Protein AF-A0A37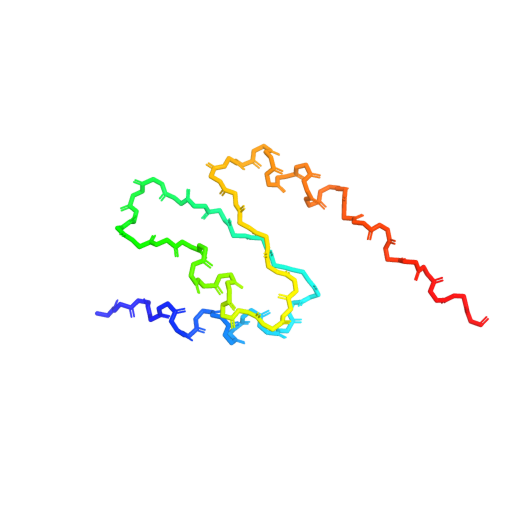7ZPB3-F1 (afdb_monomer)

Mean predicted aligned error: 8.31 Å

Foldseek 3Di:
DDDDLLVVQVVCQPPQEAEAADDPPDPDDCVVSCVSHPHRYHYDPDPVVSVVCVVCPPPPPPPDD

Nearest PDB stru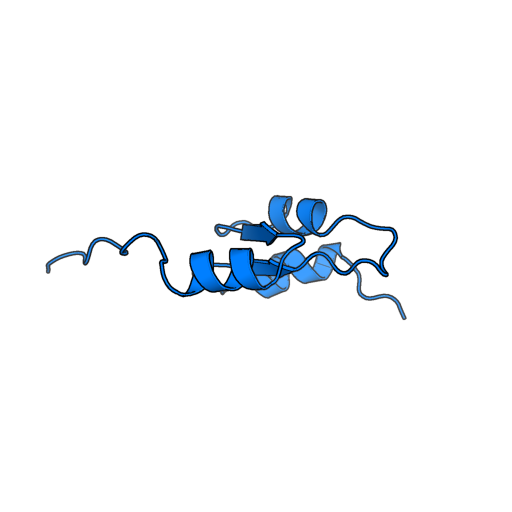ctures (foldseek):
  3awg-assembly3_C  TM=4.031E-01  e=7.012E+00  Ciona intestinalis
  3awf-assembly3_C  TM=3.083E-01  e=9.267E+00  Ciona intestinalis

Secondary structure (DSSP, 8-state):
----HHHHHHHHTT-SSEEEE--TT-SS-HHHHHHT-SS-EEEES-HHHHHHHHHS---------

Radius of gyration: 13.53 Å; Cα contacts (8 Å, |Δi|>4): 62; chains: 1; bounding box: 33×29×36 Å

Organism: Klebsiella pn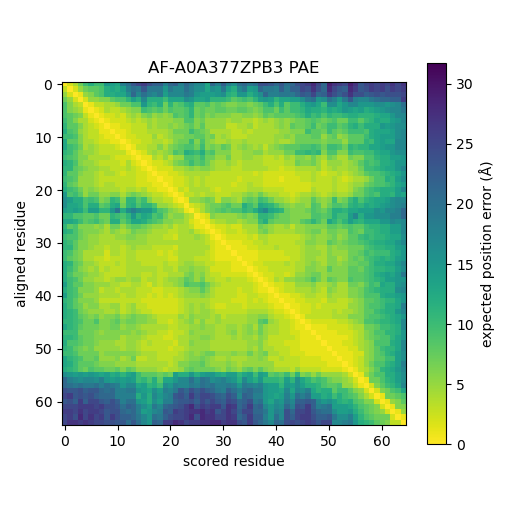eumoniae (NCBI:txid573)

pLDDT: mean 76.57, std 12.0, range [46.72, 89.0]

Sequence (65 aa):
MGVCKDDLAPSLGRADEVFLLQPQHIPWQVAEVAEACVQPAHWSADVDTLAEMVVKPPTRATISW

Structure (mmCIF, N/CA/C/O backbone):
data_AF-A0A377ZPB3-F1
#
_entry.id   AF-A0A377ZPB3-F1
#
loop_
_atom_site.group_PDB
_atom_site.id
_atom_site.type_symbol
_atom_site.label_atom_id
_atom_site.label_alt_id
_atom_site.label_comp_id
_atom_site.label_asym_id
_atom_site.label_entity_id
_atom_site.label_seq_id
_atom_site.pdbx_PDB_ins_code
_atom_site.Cartn_x
_atom_site.Cartn_y
_atom_site.Cartn_z
_atom_site.occupancy
_atom_site.B_iso_or_equiv
_atom_site.auth_seq_id
_atom_site.auth_comp_id
_atom_site.auth_asym_id
_atom_site.auth_atom_id
_atom_site.pdbx_PDB_model_num
ATOM 1 N N . MET A 1 1 ? 14.878 -18.633 1.276 1.00 46.81 1 MET A N 1
ATOM 2 C CA . MET A 1 1 ? 13.706 -18.446 0.396 1.00 46.81 1 MET A CA 1
ATOM 3 C C . MET A 1 1 ? 13.072 -17.113 0.765 1.00 46.81 1 MET A C 1
ATOM 5 O O . MET A 1 1 ? 12.134 -17.081 1.548 1.00 46.81 1 MET A O 1
ATOM 9 N N . GLY A 1 2 ? 13.702 -16.012 0.350 1.00 49.62 2 GLY A N 1
ATOM 10 C CA . GLY A 1 2 ? 13.232 -14.663 0.660 1.00 49.62 2 GLY A CA 1
ATOM 11 C C . GLY A 1 2 ? 12.271 -14.211 -0.427 1.00 49.62 2 GLY A C 1
ATOM 12 O O . GLY A 1 2 ? 12.568 -14.395 -1.602 1.00 49.62 2 GLY A O 1
ATOM 13 N N . VAL A 1 3 ? 11.133 -13.647 -0.035 1.00 56.72 3 VAL A N 1
ATOM 14 C CA . VAL A 1 3 ? 10.346 -12.791 -0.925 1.00 56.72 3 VAL A CA 1
ATOM 15 C C . VAL A 1 3 ? 11.289 -11.696 -1.426 1.00 56.72 3 VAL A C 1
ATOM 17 O O . VAL A 1 3 ? 11.772 -10.884 -0.637 1.00 56.72 3 VAL A O 1
ATOM 20 N N . CYS A 1 4 ? 11.630 -11.730 -2.712 1.00 61.09 4 CYS A N 1
ATOM 21 C CA . CYS A 1 4 ? 12.396 -10.669 -3.349 1.00 61.09 4 CYS A CA 1
ATOM 22 C C . CYS A 1 4 ? 11.482 -9.447 -3.426 1.00 61.09 4 CYS A C 1
ATOM 24 O O . CYS A 1 4 ? 10.473 -9.489 -4.128 1.00 61.09 4 CYS A O 1
ATOM 26 N N . LYS A 1 5 ? 11.805 -8.370 -2.696 1.00 67.00 5 LYS A N 1
ATOM 27 C CA . LYS A 1 5 ? 11.007 -7.131 -2.741 1.00 67.00 5 LYS A CA 1
ATOM 28 C C . LYS A 1 5 ? 10.885 -6.600 -4.179 1.00 67.00 5 LYS A C 1
ATOM 30 O O . LYS A 1 5 ? 9.862 -6.025 -4.530 1.00 67.00 5 LYS A O 1
ATOM 35 N N . ASP A 1 6 ? 11.887 -6.885 -5.012 1.00 70.88 6 ASP A N 1
ATOM 36 C CA . ASP A 1 6 ? 11.944 -6.528 -6.432 1.00 70.88 6 ASP A CA 1
ATOM 37 C C . ASP A 1 6 ? 10.925 -7.277 -7.307 1.00 70.88 6 ASP A C 1
ATOM 39 O O . ASP A 1 6 ? 10.573 -6.791 -8.375 1.00 70.88 6 ASP A O 1
ATOM 43 N N . ASP A 1 7 ? 10.417 -8.430 -6.861 1.00 78.00 7 ASP A N 1
ATOM 44 C CA . ASP A 1 7 ? 9.404 -9.212 -7.589 1.00 78.00 7 ASP A CA 1
ATOM 45 C C . ASP A 1 7 ? 7.968 -8.835 -7.168 1.00 78.00 7 ASP A C 1
ATOM 47 O O . ASP A 1 7 ? 6.989 -9.078 -7.879 1.00 78.00 7 ASP A O 1
ATOM 51 N N . LEU A 1 8 ? 7.831 -8.160 -6.020 1.00 77.69 8 LEU A N 1
ATOM 52 C CA . LEU A 1 8 ? 6.547 -7.689 -5.505 1.00 77.69 8 LEU A CA 1
ATOM 53 C C . LEU A 1 8 ? 5.994 -6.523 -6.341 1.00 77.69 8 LEU A C 1
ATOM 55 O O . LEU A 1 8 ? 4.817 -6.528 -6.694 1.00 77.69 8 LEU A O 1
ATOM 59 N N . ALA A 1 9 ? 6.842 -5.562 -6.712 1.00 80.06 9 ALA A N 1
ATOM 60 C CA . ALA A 1 9 ? 6.455 -4.415 -7.534 1.00 80.06 9 ALA A CA 1
ATOM 61 C C . ALA A 1 9 ? 5.865 -4.797 -8.914 1.00 80.06 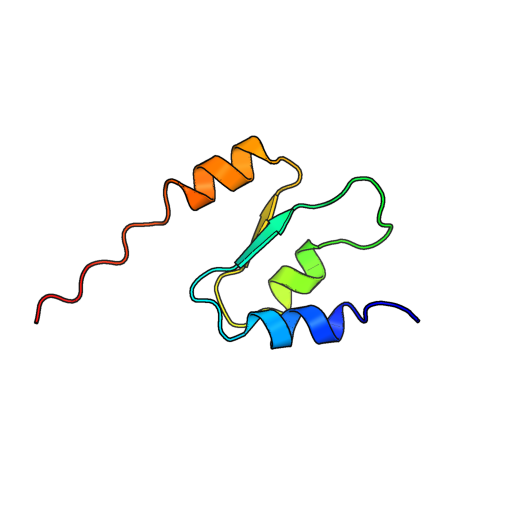9 ALA A C 1
ATOM 63 O O . ALA A 1 9 ? 4.754 -4.351 -9.223 1.00 80.06 9 ALA A O 1
ATOM 64 N N . PRO A 1 10 ? 6.508 -5.661 -9.732 1.00 80.00 10 PRO A N 1
ATOM 65 C CA . PRO A 1 10 ? 5.934 -6.092 -11.007 1.00 80.00 10 PRO A CA 1
ATOM 66 C C . PRO A 1 10 ? 4.683 -6.962 -10.830 1.00 80.00 10 PRO A C 1
ATOM 68 O O . PRO A 1 10 ? 3.775 -6.891 -11.658 1.00 80.00 10 PRO A O 1
ATOM 71 N N . SER A 1 11 ? 4.582 -7.731 -9.740 1.00 82.19 11 SER A N 1
ATOM 72 C CA . SER A 1 11 ? 3.380 -8.520 -9.424 1.00 82.19 11 SER A CA 1
ATOM 7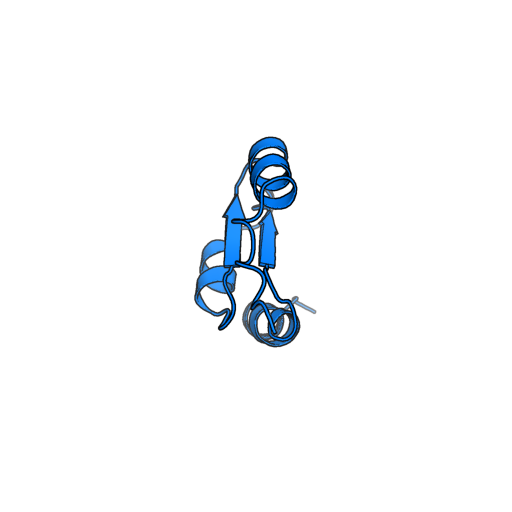3 C C . SER A 1 11 ? 2.151 -7.644 -9.173 1.00 82.19 11 SER A C 1
ATOM 75 O O . SER A 1 11 ? 1.030 -8.014 -9.524 1.00 82.19 11 SER A O 1
ATOM 77 N N . LEU A 1 12 ? 2.359 -6.454 -8.611 1.00 81.44 12 LEU A N 1
ATOM 78 C CA . LEU A 1 12 ? 1.308 -5.471 -8.371 1.00 81.44 12 LEU A CA 1
ATOM 79 C C . LEU A 1 12 ? 0.931 -4.700 -9.649 1.00 81.44 12 LEU A C 1
ATOM 81 O O . LEU A 1 12 ? -0.114 -4.056 -9.670 1.00 81.44 12 LEU A O 1
ATOM 85 N N . GLY A 1 13 ? 1.733 -4.803 -10.719 1.00 77.50 13 GLY A N 1
ATOM 86 C CA . GLY A 1 13 ? 1.638 -4.051 -11.981 1.00 77.50 13 GLY A CA 1
ATOM 87 C C . GLY A 1 13 ? 0.300 -4.103 -12.721 1.00 77.50 13 GLY A C 1
ATOM 88 O O . GLY A 1 13 ? 0.067 -3.322 -13.639 1.00 77.50 13 GLY A O 1
ATOM 89 N N . ARG A 1 14 ? -0.580 -5.039 -12.354 1.00 78.81 14 ARG A N 1
ATOM 90 C CA . ARG A 1 14 ? -1.923 -5.185 -12.935 1.00 78.81 14 ARG A CA 1
ATOM 91 C C . ARG A 1 14 ? -3.039 -4.553 -12.107 1.00 78.81 14 ARG A C 1
ATOM 93 O O . ARG A 1 14 ? -4.170 -4.540 -12.581 1.00 78.81 14 ARG A O 1
ATOM 100 N N . ALA A 1 15 ? -2.755 -4.100 -10.892 1.00 81.88 15 ALA A N 1
ATOM 101 C CA . ALA A 1 15 ? -3.747 -3.449 -10.052 1.00 81.88 15 ALA A CA 1
ATOM 102 C C . ALA A 1 15 ? -3.981 -2.005 -10.519 1.00 81.88 15 ALA A C 1
ATOM 104 O O . ALA A 1 15 ? -3.032 -1.311 -10.878 1.00 81.88 15 ALA A O 1
ATOM 105 N N . ASP A 1 16 ? -5.237 -1.553 -10.492 1.00 81.94 16 ASP A N 1
ATOM 106 C CA . ASP A 1 16 ? -5.585 -0.151 -10.749 1.00 81.94 16 ASP A CA 1
ATOM 107 C C . ASP A 1 16 ? -4.963 0.786 -9.693 1.00 81.94 16 ASP A C 1
ATOM 109 O O . ASP A 1 16 ? -4.460 1.854 -10.032 1.00 81.94 16 ASP A O 1
ATOM 113 N N . GLU A 1 17 ? -4.960 0.355 -8.428 1.00 83.31 17 GLU A N 1
ATOM 114 C CA . GLU A 1 17 ? -4.347 1.035 -7.283 1.00 83.31 17 GLU A CA 1
ATOM 115 C C . GLU A 1 17 ? -3.743 0.005 -6.323 1.00 83.31 17 GLU A C 1
ATOM 117 O O . GLU A 1 17 ? -4.262 -1.103 -6.154 1.00 83.31 17 GLU A O 1
ATOM 122 N N . VAL A 1 18 ? -2.641 0.376 -5.676 1.00 86.69 18 VAL A N 1
ATOM 123 C CA . VAL A 1 18 ? -1.900 -0.486 -4.754 1.00 86.69 18 VAL A CA 1
ATOM 124 C C . VAL A 1 18 ? -1.830 0.167 -3.384 1.00 86.69 18 VAL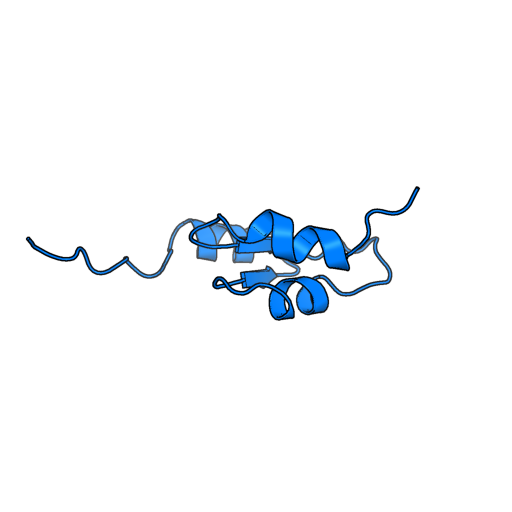 A C 1
ATOM 126 O O . VAL A 1 18 ? -1.385 1.303 -3.255 1.00 86.69 18 VAL A O 1
ATOM 129 N N . PHE A 1 19 ? -2.193 -0.587 -2.348 1.00 87.19 19 PHE A N 1
ATOM 130 C CA . PHE A 1 19 ? -2.116 -0.138 -0.961 1.00 87.19 19 PHE A CA 1
ATOM 131 C C . PHE A 1 19 ? -1.231 -1.090 -0.152 1.00 87.19 19 PHE A C 1
ATOM 133 O O . PHE A 1 19 ? -1.535 -2.275 -0.008 1.00 87.19 19 PHE A O 1
ATOM 140 N N . LEU A 1 20 ? -0.115 -0.574 0.357 1.00 86.31 20 LEU A N 1
ATOM 141 C CA . LEU A 1 20 ? 0.924 -1.321 1.063 1.00 86.31 20 LEU A CA 1
ATOM 142 C C . LEU A 1 20 ? 0.950 -0.914 2.542 1.00 86.31 20 LEU A C 1
ATOM 144 O O . LEU A 1 20 ? 1.274 0.218 2.890 1.00 86.31 20 LEU A O 1
ATOM 148 N N . LEU A 1 21 ? 0.648 -1.846 3.440 1.00 87.25 21 LEU A N 1
ATOM 149 C CA . LEU A 1 21 ? 0.797 -1.613 4.876 1.00 87.25 21 LEU A CA 1
ATOM 150 C C . LEU A 1 21 ? 2.249 -1.869 5.294 1.00 87.25 21 LEU A C 1
ATOM 152 O O . LEU A 1 21 ? 2.783 -2.933 4.984 1.00 87.25 21 LEU A O 1
ATOM 156 N N . GLN A 1 22 ? 2.870 -0.943 6.029 1.00 84.81 22 GLN A N 1
ATOM 157 C CA . GLN A 1 22 ? 4.194 -1.136 6.619 1.00 84.81 22 GLN A CA 1
ATOM 158 C C . GLN A 1 22 ? 4.082 -1.948 7.921 1.00 84.81 22 GLN A C 1
ATOM 160 O O . GLN A 1 22 ? 3.661 -1.413 8.946 1.00 84.81 22 GLN A O 1
ATOM 165 N N . PRO A 1 23 ? 4.485 -3.228 7.939 1.00 77.88 23 PRO A N 1
ATOM 166 C CA . PRO A 1 23 ? 4.513 -4.022 9.157 1.00 77.88 23 PRO A CA 1
ATOM 167 C C . PRO A 1 23 ? 5.694 -3.581 10.029 1.00 77.88 23 PRO A C 1
ATOM 169 O O . PRO A 1 23 ? 6.809 -3.423 9.538 1.00 77.88 23 PRO A O 1
ATOM 172 N N . GLN A 1 24 ? 5.497 -3.499 11.345 1.00 74.94 24 GLN A N 1
ATOM 173 C CA . GLN A 1 24 ? 6.558 -3.124 12.300 1.00 74.94 24 GLN A CA 1
ATOM 174 C C . GLN A 1 24 ? 7.682 -4.171 12.450 1.00 74.94 24 GLN A C 1
ATOM 176 O O . GLN A 1 24 ? 8.656 -3.948 13.162 1.00 74.94 24 GLN A O 1
ATOM 181 N N . HIS A 1 25 ? 7.541 -5.329 11.803 1.00 71.12 25 HIS A N 1
ATOM 182 C CA . HIS A 1 25 ? 8.405 -6.500 11.969 1.00 71.12 25 HIS A CA 1
ATOM 183 C C . HIS A 1 25 ? 9.484 -6.643 10.876 1.00 71.12 25 HIS A C 1
ATOM 185 O O . HIS A 1 25 ? 10.406 -7.439 11.049 1.00 71.12 25 HIS A O 1
ATOM 191 N N . ILE A 1 26 ? 9.416 -5.896 9.764 1.00 73.69 26 ILE A N 1
ATOM 192 C CA . ILE A 1 26 ? 10.389 -6.040 8.668 1.00 73.69 26 ILE A CA 1
ATOM 193 C C . ILE A 1 26 ? 11.465 -4.943 8.666 1.00 73.69 26 ILE A C 1
ATOM 195 O O . ILE A 1 26 ? 11.151 -3.771 8.850 1.00 73.69 26 ILE A O 1
ATOM 199 N N . PRO A 1 27 ? 12.739 -5.308 8.414 1.00 71.44 27 PRO A N 1
ATOM 200 C CA . PRO A 1 27 ? 13.864 -4.371 8.426 1.00 71.44 27 PRO A CA 1
ATOM 201 C C . PRO A 1 27 ? 13.949 -3.483 7.172 1.00 71.44 27 PRO A C 1
ATOM 203 O O . PRO A 1 27 ? 14.803 -2.604 7.110 1.00 71.44 27 PRO A O 1
ATOM 206 N N . TRP A 1 28 ? 13.108 -3.722 6.162 1.00 78.25 28 TRP A N 1
ATOM 207 C CA . TRP A 1 28 ? 13.080 -2.989 4.895 1.00 78.25 28 TRP A CA 1
ATOM 208 C C . TRP A 1 28 ? 11.796 -2.165 4.768 1.00 78.25 28 TRP A C 1
ATOM 210 O O . TRP A 1 28 ? 10.771 -2.496 5.369 1.00 78.25 28 TRP A O 1
ATOM 220 N N . GLN A 1 29 ? 11.845 -1.080 3.993 1.00 79.94 29 GLN A N 1
ATOM 221 C CA . GLN A 1 29 ? 10.712 -0.167 3.857 1.00 79.94 29 GLN A CA 1
ATOM 222 C C . GLN A 1 29 ? 9.823 -0.581 2.684 1.00 79.94 29 GLN A C 1
ATOM 224 O O . GLN A 1 29 ? 10.281 -0.668 1.547 1.00 79.94 29 GLN A O 1
ATOM 229 N N . VAL A 1 30 ? 8.526 -0.770 2.945 1.00 83.56 30 VAL A N 1
ATOM 230 C CA . VAL A 1 30 ? 7.526 -1.005 1.884 1.00 83.56 30 VAL A CA 1
ATOM 231 C C . VAL A 1 30 ? 7.410 0.176 0.917 1.00 83.56 30 VAL A C 1
ATOM 233 O O . VAL A 1 30 ? 7.020 -0.024 -0.229 1.00 83.56 30 VAL A O 1
ATOM 236 N N . ALA A 1 31 ? 7.829 1.372 1.347 1.00 82.12 31 ALA A N 1
ATOM 237 C CA . ALA A 1 31 ? 7.977 2.548 0.498 1.00 82.12 31 ALA A CA 1
ATOM 238 C C . ALA A 1 31 ? 8.872 2.272 -0.719 1.00 82.12 31 ALA A C 1
ATOM 240 O O . ALA A 1 31 ? 8.519 2.642 -1.827 1.00 82.12 31 ALA A O 1
ATOM 241 N N . GLU A 1 32 ? 9.977 1.535 -0.554 1.00 83.25 32 GLU A N 1
ATOM 242 C CA . GLU A 1 32 ? 10.872 1.209 -1.673 1.00 83.25 32 GLU A CA 1
ATOM 243 C C . GLU A 1 32 ? 10.200 0.313 -2.726 1.00 83.25 32 GLU A C 1
ATOM 245 O O . GLU A 1 32 ? 10.543 0.378 -3.901 1.00 83.25 32 GLU A O 1
ATOM 250 N N . VAL A 1 33 ? 9.239 -0.525 -2.319 1.00 82.81 33 VAL A N 1
ATOM 251 C CA . VAL A 1 33 ? 8.442 -1.342 -3.250 1.00 82.81 33 VAL A CA 1
ATOM 252 C C . VAL A 1 33 ? 7.354 -0.500 -3.907 1.00 82.81 33 VAL A C 1
ATOM 254 O O . VAL A 1 33 ? 7.090 -0.673 -5.094 1.00 82.81 33 VAL A O 1
ATOM 257 N N . ALA A 1 34 ? 6.742 0.417 -3.154 1.00 84.50 34 ALA A N 1
ATOM 258 C CA . ALA A 1 34 ? 5.760 1.357 -3.684 1.00 84.50 34 ALA A CA 1
ATOM 259 C C . ALA A 1 34 ? 6.377 2.243 -4.780 1.00 84.50 34 ALA A C 1
ATOM 261 O O . ALA A 1 34 ? 5.794 2.375 -5.848 1.00 84.50 34 ALA A O 1
ATOM 262 N N . GLU A 1 35 ? 7.592 2.752 -4.566 1.00 82.06 35 GLU A N 1
ATOM 263 C CA . GLU A 1 35 ? 8.342 3.545 -5.555 1.00 82.06 35 GLU A CA 1
ATOM 264 C C . GLU A 1 35 ? 8.704 2.741 -6.814 1.00 82.06 35 GLU A C 1
ATOM 266 O O . GLU A 1 35 ? 8.819 3.296 -7.903 1.00 82.06 35 GLU A O 1
ATOM 271 N N . ALA A 1 36 ? 8.883 1.425 -6.682 1.00 84.25 36 ALA A N 1
ATOM 272 C CA . ALA A 1 36 ? 9.155 0.540 -7.811 1.00 84.25 36 ALA A CA 1
ATOM 273 C C . ALA A 1 36 ? 7.887 0.159 -8.604 1.00 84.25 36 ALA A C 1
ATOM 275 O O . ALA A 1 36 ? 7.992 -0.466 -9.663 1.00 84.25 36 ALA A O 1
ATOM 276 N N . CYS A 1 37 ? 6.692 0.500 -8.111 1.00 82.25 37 CYS A N 1
ATOM 277 C CA . CYS A 1 37 ? 5.437 0.258 -8.818 1.00 82.25 37 CYS A CA 1
ATOM 278 C C . CYS A 1 37 ? 5.217 1.307 -9.922 1.00 82.25 37 CYS A C 1
ATOM 280 O O . CYS A 1 37 ? 5.511 2.486 -9.759 1.00 82.25 37 CYS A O 1
ATOM 282 N N . VAL A 1 38 ? 4.671 0.873 -11.060 1.00 83.19 38 VAL A N 1
ATOM 283 C CA . VAL A 1 38 ? 4.350 1.752 -12.205 1.00 83.19 38 VAL A CA 1
ATOM 284 C C . VAL A 1 38 ? 2.999 2.454 -12.005 1.00 83.19 38 VAL A C 1
ATOM 286 O O . VAL A 1 38 ? 2.777 3.577 -12.449 1.00 83.19 38 VAL A O 1
ATOM 289 N N . GLN A 1 39 ? 2.091 1.750 -11.349 1.00 81.56 39 GLN A N 1
ATOM 290 C CA . GLN A 1 39 ? 0.752 2.144 -10.948 1.00 81.56 39 GLN A CA 1
ATOM 291 C C . GLN A 1 39 ? 0.796 2.896 -9.607 1.00 81.56 39 GLN A C 1
ATOM 293 O O . GLN A 1 39 ? 1.739 2.698 -8.835 1.00 81.56 39 GLN A O 1
ATOM 298 N N . PRO A 1 40 ? -0.209 3.737 -9.298 1.00 83.38 40 PRO A N 1
ATOM 299 C CA . PRO A 1 40 ? -0.254 4.485 -8.045 1.00 83.38 40 PRO A CA 1
ATOM 300 C C . PRO A 1 40 ? -0.195 3.542 -6.838 1.00 83.38 40 PRO A C 1
ATOM 302 O O . PRO A 1 40 ? -1.100 2.736 -6.605 1.00 83.38 40 PRO A O 1
ATOM 305 N N . ALA A 1 41 ? 0.902 3.646 -6.088 1.00 87.19 41 ALA A N 1
ATOM 306 C CA . ALA A 1 41 ? 1.156 2.858 -4.898 1.00 87.19 41 ALA A CA 1
ATOM 307 C C . ALA A 1 41 ? 1.206 3.762 -3.668 1.00 87.19 41 ALA A C 1
ATOM 309 O O . ALA A 1 41 ? 2.041 4.656 -3.547 1.00 87.19 41 ALA A O 1
ATOM 310 N N . HIS A 1 42 ? 0.304 3.497 -2.735 1.00 87.75 42 HIS A N 1
ATOM 311 C CA . HIS A 1 42 ? 0.200 4.195 -1.468 1.00 87.75 42 HIS A CA 1
ATOM 312 C C . HIS A 1 42 ? 0.664 3.267 -0.364 1.00 87.75 42 HIS A C 1
ATOM 314 O O . HIS A 1 42 ? 0.217 2.125 -0.275 1.00 87.75 42 HIS A O 1
ATOM 320 N N . TRP A 1 43 ? 1.548 3.753 0.498 1.00 88.00 43 TRP A N 1
ATOM 321 C CA . TRP A 1 43 ? 1.957 3.010 1.675 1.00 88.00 43 TRP A CA 1
ATOM 322 C C . TRP A 1 43 ? 1.567 3.760 2.945 1.00 88.00 43 TRP A C 1
ATOM 324 O O . TRP A 1 43 ? 1.577 4.988 2.984 1.00 88.00 43 TRP A O 1
ATOM 334 N N . SER A 1 44 ? 1.194 3.016 3.981 1.00 86.75 44 SER A N 1
ATOM 335 C CA . SER A 1 44 ? 0.850 3.569 5.291 1.00 86.75 44 SER A CA 1
ATOM 336 C C . SER A 1 44 ? 1.352 2.644 6.390 1.00 86.75 44 SER A C 1
ATOM 338 O O . SER A 1 44 ? 1.351 1.426 6.226 1.00 86.75 44 SER A O 1
ATOM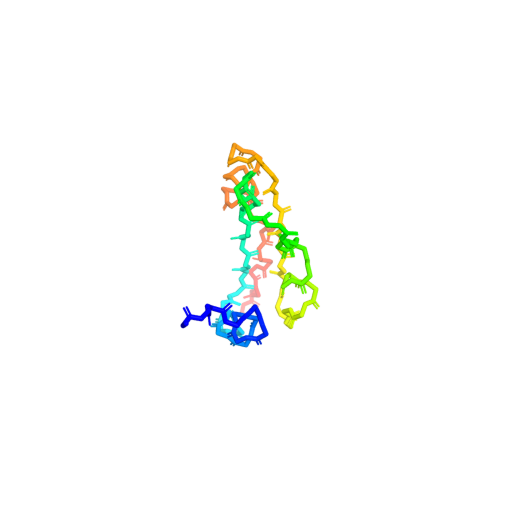 340 N N . ALA A 1 45 ? 1.774 3.208 7.519 1.00 85.81 45 ALA A N 1
ATOM 341 C CA . ALA A 1 45 ? 2.109 2.442 8.723 1.00 85.81 45 ALA A CA 1
ATOM 342 C C . ALA A 1 45 ? 0.879 2.129 9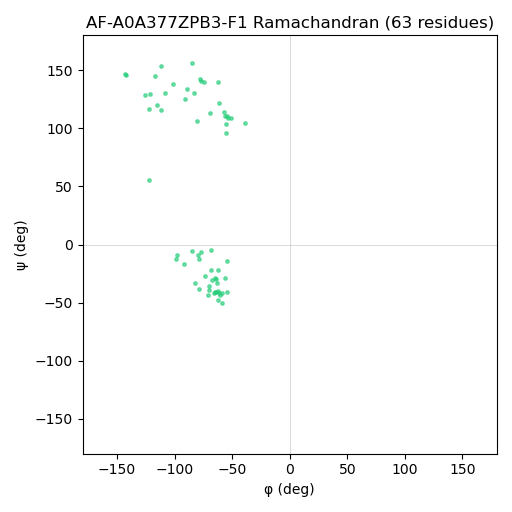.594 1.00 85.81 45 ALA A C 1
ATOM 344 O O . ALA A 1 45 ? 0.991 1.408 10.583 1.00 85.81 45 ALA A O 1
ATOM 345 N N . ASP A 1 46 ? -0.280 2.666 9.220 1.00 86.88 46 ASP A N 1
ATOM 346 C CA . ASP A 1 46 ? -1.522 2.591 9.973 1.00 86.88 46 ASP A CA 1
ATOM 347 C C . ASP A 1 46 ? -2.646 2.022 9.096 1.00 86.88 46 ASP A C 1
ATOM 349 O O . ASP A 1 46 ? -2.851 2.467 7.958 1.00 86.88 46 ASP A O 1
ATOM 353 N N . VAL A 1 47 ? -3.330 0.998 9.617 1.00 85.50 47 VAL A N 1
ATOM 354 C CA . VAL A 1 47 ? -4.387 0.269 8.899 1.00 85.50 47 VAL A CA 1
ATOM 355 C C . VAL A 1 47 ? -5.624 1.134 8.734 1.00 85.50 47 VAL A C 1
ATOM 357 O O . VAL A 1 47 ? -6.226 1.089 7.666 1.00 85.50 47 VAL A O 1
ATOM 360 N N . ASP A 1 48 ? -5.990 1.922 9.744 1.00 89.00 48 ASP A N 1
ATOM 361 C CA . ASP A 1 48 ? -7.151 2.807 9.677 1.00 89.00 48 ASP A CA 1
ATOM 362 C C . ASP A 1 48 ? -6.952 3.854 8.579 1.00 89.00 48 ASP A C 1
ATOM 364 O O . ASP A 1 48 ? -7.787 3.980 7.686 1.00 89.00 48 ASP A O 1
ATOM 368 N N . THR A 1 49 ? -5.781 4.492 8.543 1.00 87.44 49 THR A N 1
ATOM 369 C CA . THR A 1 49 ? -5.407 5.439 7.480 1.00 87.44 49 THR A CA 1
ATOM 370 C C . THR A 1 49 ? -5.431 4.774 6.098 1.00 87.44 49 THR A C 1
ATOM 372 O O . THR A 1 49 ? -5.913 5.353 5.124 1.00 87.44 49 THR A O 1
ATOM 375 N N . LEU A 1 50 ? -4.932 3.536 5.991 1.00 86.94 50 LEU A N 1
ATOM 376 C CA . LEU A 1 50 ? -4.949 2.780 4.737 1.00 86.94 50 LEU A CA 1
ATOM 377 C C . LEU A 1 50 ? -6.379 2.435 4.302 1.00 86.94 50 LEU A C 1
ATOM 379 O O . LEU A 1 50 ? -6.713 2.579 3.128 1.00 86.94 50 LEU A O 1
ATOM 383 N N . ALA A 1 51 ? -7.233 2.035 5.242 1.00 86.50 51 ALA A N 1
ATOM 384 C CA . ALA A 1 51 ? -8.637 1.745 4.996 1.00 86.50 51 ALA A CA 1
ATOM 385 C C . ALA A 1 51 ? -9.407 3.003 4.577 1.00 86.50 51 ALA A C 1
ATOM 387 O O . ALA A 1 51 ? -10.198 2.931 3.642 1.00 86.50 51 ALA A O 1
ATOM 388 N N . GLU A 1 52 ? -9.150 4.162 5.186 1.00 88.06 52 GLU A N 1
ATOM 389 C CA . GLU A 1 52 ? -9.757 5.430 4.767 1.00 88.06 52 GLU A CA 1
ATOM 390 C C . GLU A 1 52 ? -9.382 5.799 3.326 1.00 88.06 52 GLU A C 1
ATOM 392 O O . GLU A 1 52 ? -10.255 6.205 2.555 1.00 88.06 52 GLU A O 1
ATOM 397 N N . MET A 1 53 ? -8.119 5.599 2.932 1.00 83.25 53 MET A N 1
ATOM 398 C CA . MET A 1 53 ? -7.678 5.812 1.548 1.00 83.25 53 MET A CA 1
ATOM 399 C C . 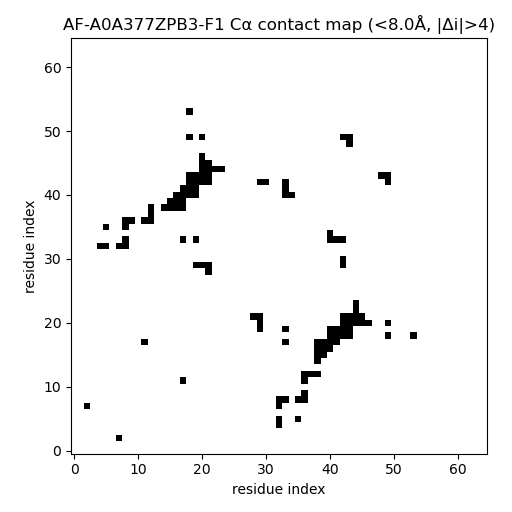MET A 1 53 ? -8.366 4.849 0.568 1.00 83.25 53 MET A C 1
ATOM 401 O O . MET A 1 53 ? -8.812 5.276 -0.494 1.00 83.25 53 MET A O 1
ATOM 405 N N . VAL A 1 54 ? -8.523 3.574 0.942 1.00 82.44 54 VAL A N 1
ATOM 406 C CA . VAL A 1 54 ? -9.203 2.551 0.123 1.00 82.44 54 VAL A CA 1
ATOM 407 C C . VAL A 1 54 ? -10.714 2.780 0.030 1.00 82.44 54 VAL A C 1
ATOM 409 O O . VAL A 1 54 ? -11.317 2.492 -0.999 1.00 82.44 54 VAL A O 1
ATOM 412 N N . VAL A 1 55 ? -11.351 3.268 1.097 1.00 84.38 55 VAL A N 1
ATOM 413 C CA . VAL A 1 55 ? -12.794 3.570 1.134 1.00 84.38 55 VAL A CA 1
ATOM 414 C C . VAL A 1 55 ? -13.108 4.834 0.336 1.00 84.38 55 VAL A C 1
ATOM 416 O O . VAL A 1 55 ? -14.217 4.983 -0.183 1.00 84.38 55 VAL A O 1
ATOM 419 N N . LYS A 1 56 ? -12.135 5.739 0.214 1.00 77.00 56 LYS A N 1
ATOM 420 C CA . LYS A 1 56 ? -12.279 7.024 -0.465 1.00 77.00 56 LYS A CA 1
ATOM 421 C C . LYS A 1 56 ? -11.260 7.184 -1.603 1.00 77.00 56 LYS A C 1
ATOM 423 O O . LYS A 1 56 ? -10.534 8.182 -1.621 1.00 77.00 56 LYS A O 1
ATOM 428 N N . PRO A 1 57 ? -11.220 6.248 -2.571 1.00 63.25 57 PRO A N 1
ATOM 429 C CA . PRO A 1 57 ? -10.344 6.405 -3.716 1.00 63.25 57 PRO A CA 1
ATOM 430 C C . PRO A 1 57 ? -10.793 7.663 -4.471 1.00 63.25 57 PRO A C 1
ATOM 432 O O . PRO A 1 57 ? -12.004 7.927 -4.545 1.00 63.25 57 PRO A O 1
ATOM 435 N N . PRO A 1 58 ? -9.862 8.487 -4.985 1.00 55.88 58 PRO A N 1
ATOM 436 C CA . PRO A 1 58 ? -10.218 9.678 -5.738 1.00 55.88 58 PRO A CA 1
ATOM 437 C C . PRO A 1 58 ? -11.109 9.232 -6.890 1.00 55.88 58 PRO A C 1
ATOM 439 O O . PRO A 1 58 ? -10.659 8.509 -7.774 1.00 55.88 58 PRO A O 1
ATOM 442 N N . THR A 1 59 ? -12.392 9.605 -6.818 1.00 55.78 59 THR A N 1
ATOM 443 C CA . THR A 1 59 ? -13.442 9.240 -7.766 1.00 55.78 59 THR A CA 1
ATOM 444 C C . THR A 1 59 ? -12.866 9.271 -9.167 1.00 55.78 59 THR A C 1
ATOM 446 O O . THR A 1 59 ? -12.616 10.350 -9.710 1.00 55.78 59 THR A O 1
ATOM 449 N N . ARG A 1 60 ? -12.612 8.080 -9.724 1.00 55.06 60 ARG A N 1
ATOM 450 C CA . ARG A 1 60 ? -12.181 7.903 -11.103 1.00 55.06 60 ARG A CA 1
ATOM 451 C C . ARG A 1 60 ? -13.250 8.598 -11.916 1.00 55.06 60 ARG A C 1
ATOM 453 O O . ARG A 1 60 ? -14.377 8.109 -11.957 1.00 55.06 60 ARG A O 1
ATOM 460 N N . ALA A 1 61 ? -12.936 9.795 -12.416 1.00 55.59 61 ALA A N 1
ATOM 461 C CA . ALA A 1 61 ? -13.858 10.592 -13.198 1.00 55.59 61 ALA A CA 1
ATOM 462 C C . ALA A 1 61 ? -14.383 9.655 -14.275 1.00 55.59 61 ALA A C 1
ATOM 464 O O . ALA A 1 61 ? -13.616 9.188 -15.119 1.00 55.59 61 ALA A O 1
ATOM 465 N N . THR A 1 62 ? -15.650 9.268 -14.140 1.00 51.69 62 THR A N 1
ATOM 466 C CA . THR A 1 62 ? -16.325 8.410 -15.091 1.00 51.69 62 THR A CA 1
ATOM 467 C C . THR A 1 62 ? -16.141 9.098 -16.426 1.00 51.69 62 THR A C 1
ATOM 469 O O . THR A 1 62 ? -16.677 10.184 -16.640 1.00 51.69 62 THR A O 1
ATOM 472 N N . ILE A 1 63 ? -15.305 8.515 -17.280 1.00 59.72 63 ILE A N 1
ATOM 473 C CA . ILE A 1 63 ? -15.281 8.815 -18.703 1.00 59.72 63 ILE A CA 1
ATOM 474 C C . ILE A 1 63 ? -16.712 8.572 -19.170 1.00 59.72 63 ILE A C 1
ATOM 476 O O . ILE A 1 63 ? -17.151 7.435 -19.330 1.00 59.72 63 ILE A O 1
ATOM 480 N N . SER A 1 64 ? -17.473 9.666 -19.220 1.00 46.72 64 SER A N 1
ATOM 481 C CA . SER A 1 64 ? -18.771 9.728 -19.859 1.00 46.72 64 SER A CA 1
ATOM 482 C C . SER A 1 64 ? -18.519 9.415 -21.323 1.00 46.72 64 SER A C 1
ATOM 484 O O . SER A 1 64 ? -17.686 10.071 -21.948 1.00 46.72 64 SER A O 1
ATOM 486 N N . TRP A 1 65 ? -19.190 8.364 -21.786 1.00 53.41 65 TRP A N 1
ATOM 487 C CA . TRP A 1 65 ? -19.278 7.931 -23.176 1.00 53.41 65 TRP A CA 1
ATOM 488 C C . TRP A 1 65 ? -19.486 9.094 -24.147 1.00 53.41 65 TRP A C 1
ATOM 490 O O . TRP A 1 65 ? -20.203 10.052 -23.766 1.00 53.41 65 TRP A O 1
#

Solvent-accessible surface area (backbone atoms only — not comparable to full-atom values): 4190 Å² total; per-residue (Å²): 141,74,85,53,62,80,58,51,20,66,69,51,58,80,45,86,63,42,82,44,76,45,62,94,84,57,99,68,64,58,59,64,34,32,71,60,31,89,44,61,47,48,67,35,79,43,68,69,64,47,48,53,49,69,76,55,56,78,75,74,76,73,80,74,129

InterPro domains:
  IPR036615 Mur ligase, C-terminal domain superfamily [G3DSA:3.90.190.20] (1-62)